Protein AF-W2TUB4-F1 (afdb_monomer_lite)

Structure (mmCIF, N/CA/C/O backbone):
data_AF-W2TUB4-F1
#
_entry.id   AF-W2TUB4-F1
#
loop_
_atom_site.group_PDB
_atom_site.id
_atom_site.type_symbol
_atom_site.label_atom_id
_atom_site.label_alt_id
_atom_site.label_comp_id
_atom_site.label_asym_id
_atom_site.label_entity_id
_atom_site.label_seq_id
_atom_site.pdbx_PDB_ins_code
_atom_site.Cartn_x
_atom_site.Cartn_y
_atom_site.Cartn_z
_atom_site.occupancy
_atom_site.B_iso_or_equiv
_atom_site.auth_seq_id
_atom_site.auth_comp_id
_atom_site.auth_asym_id
_atom_site.auth_atom_id
_atom_site.pdbx_PDB_model_num
ATOM 1 N N . ASP A 1 1 ? 16.311 -4.444 17.247 1.00 53.03 1 ASP A N 1
ATOM 2 C CA . ASP A 1 1 ? 15.772 -5.147 18.420 1.00 53.03 1 ASP A CA 1
ATOM 3 C C . ASP A 1 1 ? 14.443 -5.769 17.998 1.00 53.03 1 ASP A C 1
ATOM 5 O O . ASP A 1 1 ? 13.598 -5.021 17.517 1.00 53.03 1 ASP A O 1
ATOM 9 N N . PRO A 1 2 ? 14.286 -7.106 18.037 1.00 62.66 2 PRO A N 1
ATOM 10 C CA . PRO A 1 2 ? 13.064 -7.788 17.601 1.00 62.66 2 PRO A CA 1
ATOM 11 C C . PRO A 1 2 ? 11.805 -7.340 18.353 1.00 62.66 2 PRO A C 1
ATOM 13 O O . PRO A 1 2 ? 10.711 -7.487 17.828 1.00 62.66 2 PRO A O 1
ATOM 16 N N . SER A 1 3 ? 11.957 -6.763 19.551 1.00 73.00 3 SER A N 1
ATOM 17 C CA . SER A 1 3 ? 10.842 -6.248 20.357 1.00 73.00 3 SER A CA 1
ATOM 18 C C . SER A 1 3 ? 10.164 -4.998 19.778 1.00 73.00 3 SER A C 1
ATOM 20 O O . SER A 1 3 ? 9.088 -4.627 20.235 1.00 73.00 3 SER A O 1
ATOM 22 N N . LEU A 1 4 ? 10.762 -4.360 18.763 1.00 81.38 4 LEU A N 1
ATOM 23 C CA . LEU A 1 4 ? 10.234 -3.144 18.130 1.00 81.38 4 LEU A CA 1
ATOM 24 C C . LEU A 1 4 ? 9.218 -3.423 17.014 1.00 81.38 4 LEU A C 1
ATOM 26 O O . LEU A 1 4 ? 8.596 -2.491 16.513 1.00 81.38 4 LEU A O 1
ATOM 30 N N . ILE A 1 5 ? 9.077 -4.682 16.589 1.00 85.88 5 ILE A N 1
ATOM 31 C CA . ILE A 1 5 ? 8.186 -5.077 15.495 1.00 85.88 5 ILE A CA 1
ATOM 32 C C . ILE A 1 5 ? 7.121 -6.006 16.059 1.00 85.88 5 ILE A C 1
ATOM 34 O O . ILE 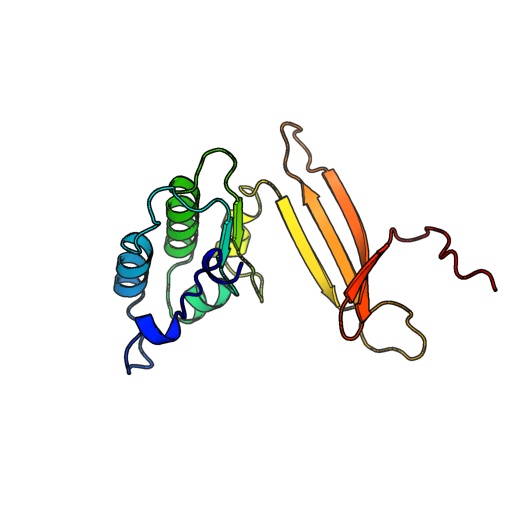A 1 5 ? 7.427 -7.059 16.611 1.00 85.88 5 ILE A O 1
ATOM 38 N N . THR A 1 6 ? 5.860 -5.629 15.873 1.00 86.75 6 THR A N 1
ATOM 39 C CA . THR A 1 6 ? 4.717 -6.501 16.150 1.00 86.75 6 THR A CA 1
ATOM 40 C C . THR A 1 6 ? 4.136 -6.966 14.824 1.00 86.75 6 THR A C 1
ATOM 42 O O . THR A 1 6 ? 3.822 -6.143 13.966 1.00 86.75 6 THR A O 1
ATOM 45 N N . VAL A 1 7 ? 4.001 -8.281 14.653 1.00 87.81 7 VAL A N 1
ATOM 46 C CA . VAL A 1 7 ? 3.370 -8.890 13.477 1.00 87.81 7 VAL A CA 1
ATOM 47 C C . VAL A 1 7 ? 2.000 -9.410 13.890 1.00 87.81 7 VAL A C 1
ATOM 49 O O . VAL A 1 7 ? 1.882 -10.126 14.883 1.00 87.81 7 VAL A O 1
ATOM 52 N N . LEU A 1 8 ? 0.970 -9.031 13.135 1.00 84.50 8 LEU A N 1
ATOM 53 C CA . LEU A 1 8 ? -0.403 -9.481 13.336 1.00 84.50 8 LEU A CA 1
ATOM 54 C C . LEU A 1 8 ? -0.836 -10.288 12.117 1.00 84.50 8 LEU A C 1
ATOM 56 O O . LEU A 1 8 ? -0.915 -9.760 11.010 1.00 84.50 8 LEU A O 1
ATOM 60 N N . GLU A 1 9 ? -1.121 -11.567 12.326 1.00 83.69 9 GLU A N 1
ATOM 61 C CA . GLU A 1 9 ? -1.605 -12.447 11.269 1.00 83.69 9 GLU A CA 1
ATOM 62 C C . GLU A 1 9 ? -3.122 -12.323 11.162 1.00 83.69 9 GLU A C 1
ATOM 64 O O . GLU A 1 9 ? -3.844 -12.670 12.097 1.00 83.69 9 GLU A O 1
ATOM 69 N N . LEU A 1 10 ? -3.622 -11.840 10.023 1.00 75.69 10 LEU A N 1
ATOM 70 C CA . LEU A 1 10 ? -5.064 -11.702 9.814 1.00 75.69 10 LEU A CA 1
ATOM 71 C C . LEU A 1 10 ? -5.787 -13.046 9.920 1.00 75.69 10 LEU A C 1
ATOM 73 O O . LEU A 1 10 ? -6.864 -13.085 10.499 1.00 75.69 10 LEU A O 1
ATOM 77 N N . ASP A 1 11 ? -5.180 -14.140 9.458 1.00 74.69 11 ASP A N 1
ATOM 78 C CA . ASP A 1 11 ? -5.757 -15.489 9.546 1.00 74.69 11 ASP A CA 1
ATOM 79 C C . ASP A 1 11 ? -6.107 -15.875 10.992 1.00 74.69 11 ASP A C 1
ATOM 81 O O . ASP A 1 11 ? -7.146 -16.485 11.239 1.00 74.69 11 ASP A O 1
ATOM 85 N N . SER A 1 12 ? -5.310 -15.424 11.968 1.00 71.81 12 SER A N 1
ATOM 86 C CA . SER A 1 12 ? -5.588 -15.642 13.394 1.00 71.81 12 SER A CA 1
ATOM 87 C C . SER A 1 12 ? -6.839 -14.902 13.897 1.00 71.81 12 SER A C 1
ATOM 89 O O . SER A 1 12 ? -7.444 -15.310 14.887 1.00 71.81 12 SER A O 1
ATOM 91 N N . LEU A 1 13 ? -7.256 -13.837 13.203 1.00 67.81 13 LEU A N 1
ATOM 92 C CA . LEU A 1 13 ? -8.423 -13.011 13.533 1.00 67.81 13 LEU A CA 1
ATOM 93 C C . LEU A 1 13 ? -9.711 -13.498 12.850 1.00 67.81 13 LEU A C 1
ATOM 95 O O . LEU A 1 13 ? -10.801 -13.068 13.227 1.00 67.81 13 LEU A O 1
ATOM 99 N N . LEU A 1 14 ? -9.597 -14.368 11.841 1.00 65.62 14 LEU A N 1
ATOM 100 C CA . LEU A 1 14 ? -10.715 -14.807 10.998 1.00 65.62 14 LEU A CA 1
ATOM 101 C C . LEU A 1 14 ? -11.463 -16.037 11.545 1.00 65.62 14 LEU A C 1
ATOM 103 O O . LEU A 1 14 ? -12.589 -16.299 11.121 1.00 65.62 14 LEU A O 1
ATOM 107 N N . GLY A 1 15 ? -10.896 -16.741 12.532 1.00 62.75 15 GLY A N 1
ATOM 108 C CA . GLY A 1 15 ? -11.456 -17.980 13.087 1.00 62.75 15 GLY A CA 1
ATOM 109 C C . GLY A 1 15 ? -11.442 -19.152 12.091 1.00 62.75 15 GLY A C 1
ATOM 110 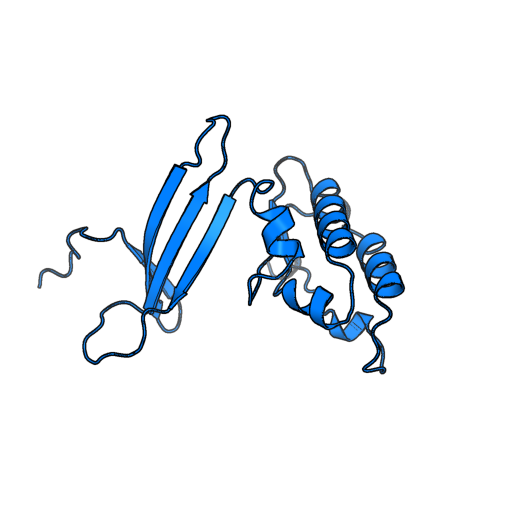O O . GLY A 1 15 ? -11.074 -18.996 10.932 1.00 62.75 15 GLY A O 1
ATOM 111 N N . ASP A 1 16 ? -11.885 -20.341 12.519 1.00 61.56 16 ASP A N 1
ATOM 112 C CA . ASP A 1 16 ? -11.861 -21.586 11.713 1.00 61.56 16 ASP A CA 1
ATOM 113 C C . ASP A 1 16 ? -12.808 -21.584 10.484 1.00 61.56 16 ASP A C 1
ATOM 115 O O . ASP A 1 16 ? -13.019 -22.608 9.828 1.00 61.56 16 ASP A O 1
ATOM 119 N N . GLY A 1 17 ? -13.434 -20.449 10.161 1.00 58.75 17 GLY A N 1
ATOM 120 C CA . GLY A 1 17 ? -14.391 -20.321 9.071 1.00 58.75 17 GLY A CA 1
ATOM 121 C C . GLY A 1 17 ? -13.801 -19.626 7.848 1.00 58.75 17 GLY A C 1
ATOM 122 O O . GLY A 1 17 ? -13.468 -18.451 7.898 1.00 58.75 17 GLY A O 1
ATOM 123 N N . PHE A 1 18 ? -13.847 -20.275 6.680 1.00 56.09 18 PHE A N 1
ATOM 124 C CA . PHE A 1 18 ? -13.596 -19.636 5.369 1.00 56.09 18 PHE A CA 1
ATOM 125 C C . PHE A 1 18 ? -14.605 -18.522 5.003 1.00 56.09 18 PHE A C 1
ATOM 127 O O . PHE A 1 18 ? -14.561 -17.965 3.905 1.00 56.09 18 PHE A O 1
ATOM 134 N N . ARG A 1 19 ? -15.560 -18.216 5.890 1.00 59.25 19 ARG A N 1
ATOM 135 C CA . ARG A 1 19 ? -16.513 -17.115 5.758 1.00 59.25 19 ARG A CA 1
ATOM 136 C C . ARG A 1 19 ? -16.118 -16.009 6.718 1.00 59.25 19 ARG A C 1
ATOM 138 O O . ARG A 1 19 ? -16.454 -16.052 7.896 1.00 59.25 19 ARG A O 1
ATOM 145 N N . VAL A 1 20 ? -15.439 -15.015 6.169 1.00 62.88 20 VAL A N 1
ATOM 146 C CA . VAL A 1 20 ? -15.076 -13.806 6.892 1.00 62.88 20 VAL A CA 1
ATOM 147 C C . VAL A 1 20 ? -16.291 -12.897 6.965 1.00 62.88 20 VAL A C 1
ATOM 149 O O . VAL A 1 20 ? -16.805 -12.444 5.944 1.00 62.88 20 VAL A O 1
ATOM 152 N N . ASP A 1 21 ? -16.755 -12.635 8.182 1.00 72.19 21 ASP A N 1
ATOM 153 C CA . ASP A 1 21 ? -17.653 -11.516 8.422 1.00 72.19 21 ASP A CA 1
ATOM 154 C C . ASP A 1 21 ? -16.834 -10.223 8.303 1.00 72.19 21 ASP A C 1
ATOM 156 O O . ASP A 1 21 ? -16.065 -9.856 9.194 1.00 72.19 21 ASP A O 1
ATOM 160 N N . ALA A 1 22 ? -16.980 -9.570 7.152 1.00 68.81 22 ALA A N 1
ATOM 161 C CA . ALA A 1 22 ? -16.353 -8.302 6.811 1.00 68.81 22 ALA A CA 1
ATOM 162 C C . ALA A 1 22 ? -16.545 -7.228 7.896 1.00 68.81 22 ALA A C 1
ATOM 164 O O . ALA A 1 22 ? -15.603 -6.497 8.206 1.00 68.81 22 ALA A O 1
ATOM 165 N N . ASP A 1 23 ? -17.737 -7.138 8.487 1.00 71.06 23 ASP A N 1
ATOM 166 C CA . ASP A 1 23 ? -18.049 -6.117 9.488 1.00 71.06 23 ASP A CA 1
ATOM 167 C C . ASP A 1 23 ? -17.386 -6.450 10.828 1.00 71.06 23 ASP A C 1
ATOM 169 O O . ASP A 1 23 ? -16.853 -5.562 11.502 1.00 71.06 23 ASP A O 1
ATOM 173 N N . ASN A 1 24 ? -17.335 -7.738 11.180 1.00 75.56 24 ASN A N 1
ATOM 174 C CA . ASN A 1 24 ? -16.603 -8.196 12.355 1.00 75.56 24 ASN A CA 1
ATOM 175 C C . ASN A 1 24 ? -15.090 -7.976 12.204 1.00 75.56 24 ASN A C 1
ATOM 177 O O . ASN A 1 24 ? -14.455 -7.470 13.126 1.00 75.56 24 ASN A O 1
ATOM 181 N N . LEU A 1 25 ? -14.512 -8.268 11.034 1.00 75.94 25 LEU A N 1
ATOM 182 C CA . LEU A 1 25 ? -13.092 -8.018 10.768 1.00 75.94 25 LEU A CA 1
ATOM 183 C C . LEU A 1 25 ? -12.758 -6.526 10.893 1.00 75.94 25 LEU A C 1
ATOM 185 O O . LEU A 1 25 ? -11.790 -6.161 11.553 1.00 75.94 25 LEU A O 1
ATOM 189 N N . VAL A 1 26 ? -13.585 -5.645 10.321 1.00 74.00 26 VAL A N 1
ATOM 190 C CA . VAL A 1 26 ? -13.422 -4.190 10.474 1.00 74.00 26 VAL A CA 1
ATOM 191 C C . VAL A 1 26 ? -13.481 -3.781 11.939 1.00 74.00 26 VAL A C 1
ATOM 193 O O . VAL A 1 26 ? -12.705 -2.925 12.364 1.00 74.00 26 VAL A O 1
ATOM 196 N N . LYS A 1 27 ? -14.396 -4.358 12.718 1.00 77.44 27 LYS A N 1
ATOM 197 C CA . LYS A 1 27 ? -14.506 -4.074 14.148 1.00 77.44 27 LYS A CA 1
ATOM 198 C C . LYS A 1 27 ? -13.240 -4.496 14.895 1.00 77.44 27 LYS A C 1
ATOM 200 O O . LYS A 1 27 ? -12.646 -3.653 15.559 1.00 77.44 27 LYS A O 1
ATOM 205 N N . VAL A 1 28 ? -12.783 -5.733 14.704 1.00 78.88 28 VAL A N 1
ATOM 206 C CA . VAL A 1 28 ? -11.555 -6.261 15.320 1.00 78.88 28 VAL A CA 1
ATOM 207 C C . VAL A 1 28 ? -10.350 -5.396 14.959 1.00 78.88 28 VAL A C 1
ATOM 209 O O . VAL A 1 28 ? -9.605 -4.979 15.840 1.00 78.88 28 VAL A O 1
ATOM 212 N N . LEU A 1 29 ? -10.188 -5.048 13.681 1.00 79.75 29 LEU A N 1
ATOM 213 C CA . LEU A 1 29 ? -9.077 -4.213 13.225 1.00 79.75 29 LEU A CA 1
ATOM 214 C C . LEU A 1 29 ? -9.142 -2.779 13.775 1.00 79.75 29 LEU A C 1
ATOM 216 O O . LEU A 1 29 ? -8.106 -2.177 14.050 1.00 79.75 29 LEU A O 1
ATOM 220 N N . ASN A 1 30 ? -10.341 -2.226 13.973 1.00 77.25 30 ASN A N 1
ATOM 221 C CA . ASN A 1 30 ? -10.503 -0.924 14.624 1.00 77.25 30 ASN A CA 1
ATOM 222 C C . ASN A 1 30 ? -10.216 -0.981 16.131 1.00 77.25 30 ASN A C 1
ATOM 224 O O . ASN A 1 30 ? -9.770 0.016 16.692 1.00 77.25 30 ASN A O 1
ATOM 228 N N . GLU A 1 31 ? -10.466 -2.119 16.773 1.00 81.25 31 GLU A N 1
ATOM 229 C CA . GLU A 1 31 ? -10.244 -2.339 18.205 1.00 81.25 31 GLU A CA 1
ATOM 230 C C . GLU A 1 31 ? -8.819 -2.810 18.526 1.00 81.25 31 GLU A C 1
ATOM 232 O O . GLU A 1 31 ? -8.444 -2.828 19.698 1.00 81.25 31 GLU A O 1
ATOM 237 N N . LEU A 1 32 ? -8.006 -3.139 17.509 1.00 79.81 32 LEU A N 1
ATOM 238 C CA . LEU A 1 32 ? -6.606 -3.521 17.693 1.00 79.81 32 LEU A CA 1
ATOM 239 C C . LEU A 1 32 ? -5.887 -2.470 18.540 1.00 79.81 32 LEU A C 1
ATOM 241 O O . LEU A 1 32 ? -5.828 -1.314 18.114 1.00 79.81 32 LEU A O 1
ATOM 245 N N . PRO A 1 33 ? -5.328 -2.825 19.707 1.00 74.19 33 PRO A N 1
ATOM 246 C CA . PRO A 1 33 ? -4.615 -1.873 20.534 1.00 74.19 33 PRO A CA 1
ATOM 247 C C . PRO A 1 33 ? -3.310 -1.501 19.836 1.00 74.19 33 PRO A C 1
ATOM 249 O O . PRO A 1 33 ? -2.411 -2.320 19.661 1.00 74.19 33 PRO A O 1
ATOM 252 N N . PHE A 1 34 ? -3.215 -0.240 19.432 1.00 77.62 34 PHE A N 1
ATOM 253 C CA . PHE A 1 34 ? -1.922 0.377 19.188 1.00 77.62 34 PHE A CA 1
ATOM 254 C C . PHE A 1 34 ? -1.386 0.720 20.572 1.00 77.62 34 PHE A C 1
ATOM 256 O O . PHE A 1 34 ? -2.134 1.269 21.382 1.00 77.62 34 PHE A O 1
ATOM 263 N N . GLY A 1 35 ? -0.171 0.267 20.881 1.00 74.31 35 GLY A N 1
ATOM 264 C CA . GLY A 1 35 ? 0.435 0.469 22.195 1.00 74.31 35 GLY A CA 1
ATOM 265 C C . GLY A 1 35 ? 0.530 1.949 22.581 1.00 74.31 35 GLY A C 1
ATOM 266 O O . GLY A 1 35 ? 0.171 2.836 21.808 1.00 74.31 35 GLY A O 1
ATOM 267 N N . ASP A 1 36 ? 1.026 2.207 23.788 1.00 79.50 36 ASP A N 1
ATOM 268 C CA . ASP A 1 36 ? 1.423 3.548 24.217 1.00 79.50 36 ASP A CA 1
ATOM 269 C C . ASP A 1 36 ? 2.957 3.565 24.369 1.00 79.50 36 ASP A C 1
ATOM 271 O O . ASP A 1 36 ? 3.477 2.862 25.245 1.00 79.50 36 ASP A O 1
ATOM 275 N N . PRO A 1 37 ? 3.706 4.268 23.497 1.00 84.56 37 PRO A N 1
ATOM 276 C CA . PRO A 1 37 ? 3.235 5.199 22.464 1.00 84.56 37 PRO A CA 1
ATOM 277 C C . PRO A 1 37 ? 2.651 4.509 21.212 1.00 84.56 37 PRO A C 1
ATOM 279 O O . PRO A 1 37 ? 2.981 3.348 20.939 1.00 84.56 37 PRO A O 1
ATOM 282 N N . PRO A 1 38 ? 1.816 5.221 20.422 1.00 89.44 38 PRO A N 1
ATOM 283 C CA . PRO A 1 38 ? 1.328 4.731 19.136 1.00 89.44 38 PRO A CA 1
ATOM 284 C C . PRO A 1 38 ? 2.466 4.376 18.167 1.00 89.44 38 PRO A C 1
ATOM 286 O O . PRO A 1 38 ? 3.557 4.936 18.266 1.00 89.44 38 PRO A O 1
ATOM 289 N N . PRO A 1 39 ? 2.236 3.471 17.200 1.00 90.81 39 PRO A N 1
ATOM 290 C CA . PRO A 1 39 ? 3.266 3.070 16.258 1.00 90.81 39 PRO A CA 1
ATOM 291 C C . PRO A 1 39 ? 3.616 4.194 15.276 1.00 90.81 39 PRO A C 1
ATOM 293 O O . PRO A 1 39 ? 2.742 4.898 14.766 1.00 90.81 39 PRO A O 1
ATOM 296 N N . SER A 1 40 ? 4.905 4.269 14.951 1.00 93.12 40 SER A N 1
ATOM 297 C CA . SER A 1 40 ? 5.481 5.116 13.898 1.00 93.12 40 SER A CA 1
ATOM 298 C C . SER A 1 40 ? 5.229 4.596 12.488 1.00 93.12 40 SER A C 1
ATOM 300 O O . SER A 1 40 ? 5.205 5.358 11.524 1.00 93.12 40 SER A O 1
ATOM 302 N N . LEU A 1 41 ? 5.034 3.284 12.355 1.00 93.06 41 LEU A N 1
ATOM 303 C CA . LEU A 1 41 ? 4.869 2.610 11.079 1.00 93.06 41 LEU A CA 1
ATOM 304 C C . LEU A 1 41 ? 3.856 1.476 11.207 1.00 93.06 41 LEU A C 1
ATOM 306 O O . LEU A 1 41 ? 4.016 0.576 12.030 1.00 93.06 41 LEU A O 1
ATOM 310 N N . VAL A 1 42 ? 2.853 1.488 10.336 1.00 93.69 42 VAL A N 1
ATOM 311 C CA . VAL A 1 42 ? 1.954 0.353 10.113 1.00 93.69 42 VAL A CA 1
ATOM 312 C C . VAL A 1 42 ? 2.109 -0.108 8.674 1.00 93.69 42 VAL A C 1
ATOM 314 O O . VAL A 1 42 ? 1.996 0.685 7.742 1.00 93.69 42 VAL A O 1
ATOM 317 N N . ILE A 1 43 ? 2.360 -1.403 8.495 1.00 94.31 43 ILE A N 1
ATOM 318 C CA . ILE A 1 43 ? 2.419 -2.042 7.182 1.00 94.31 43 ILE A CA 1
ATOM 319 C C . ILE A 1 43 ? 1.256 -3.018 7.089 1.00 94.31 43 ILE A C 1
ATOM 321 O O . ILE A 1 43 ? 1.154 -3.948 7.886 1.00 94.31 43 ILE A O 1
ATOM 325 N N . PHE A 1 44 ? 0.392 -2.799 6.107 1.00 93.06 44 PHE A N 1
ATOM 326 C CA . PHE A 1 44 ? -0.661 -3.724 5.735 1.00 93.06 44 PHE A CA 1
ATOM 327 C C . PHE A 1 44 ? -0.212 -4.481 4.488 1.00 93.06 44 PHE A C 1
ATOM 329 O O . PHE A 1 44 ? -0.140 -3.900 3.399 1.00 93.06 44 PHE A O 1
ATOM 336 N N . ASP A 1 45 ? 0.110 -5.762 4.666 1.00 92.19 45 ASP A N 1
ATOM 337 C CA . ASP A 1 45 ? 0.517 -6.622 3.562 1.00 92.19 45 ASP A CA 1
ATOM 338 C C . ASP A 1 45 ? -0.712 -7.179 2.829 1.00 92.19 45 ASP A C 1
ATOM 340 O O . ASP A 1 45 ? -1.534 -7.898 3.389 1.00 92.19 45 ASP A O 1
ATOM 344 N N . ASP A 1 46 ? -0.848 -6.762 1.578 1.00 92.75 46 ASP A N 1
ATOM 345 C CA . ASP A 1 46 ? -1.912 -7.033 0.619 1.00 92.75 46 ASP A CA 1
ATOM 346 C C . ASP A 1 46 ? -3.349 -6.746 1.089 1.00 92.75 46 ASP A C 1
ATOM 348 O O . ASP A 1 46 ? -4.178 -7.629 1.319 1.00 92.75 46 ASP A O 1
ATOM 352 N N . VAL A 1 47 ? -3.710 -5.465 1.078 1.00 93.44 47 VAL A N 1
ATOM 353 C CA . VAL A 1 47 ? -5.072 -4.984 1.356 1.00 93.44 47 VAL A CA 1
ATOM 354 C C . VAL A 1 47 ? -6.100 -5.498 0.340 1.00 93.44 47 VAL A C 1
ATOM 356 O O . VAL A 1 47 ? -7.295 -5.563 0.644 1.00 93.44 47 VAL A O 1
ATOM 359 N N . SER A 1 48 ? -5.678 -5.909 -0.862 1.00 93.06 48 SER A N 1
ATOM 360 C CA . SER A 1 48 ? -6.609 -6.387 -1.894 1.00 93.06 48 SER A CA 1
ATOM 361 C C . SER A 1 48 ? -7.392 -7.636 -1.464 1.00 93.06 48 SER A C 1
ATOM 363 O O . SER A 1 48 ? -8.501 -7.878 -1.952 1.00 93.06 48 SER A O 1
ATOM 365 N N . VAL A 1 49 ? -6.852 -8.399 -0.506 1.00 89.69 49 VAL A N 1
ATOM 366 C CA . VAL A 1 49 ? -7.504 -9.567 0.094 1.00 89.69 49 VAL A CA 1
ATOM 367 C C . VAL A 1 49 ? -8.814 -9.184 0.784 1.00 89.69 49 VAL A C 1
ATOM 369 O O . VAL A 1 49 ? -9.784 -9.929 0.690 1.00 89.69 49 VAL A O 1
ATOM 372 N N . LEU A 1 50 ? -8.909 -8.000 1.391 1.00 88.94 50 LEU A N 1
ATOM 373 C CA . LEU A 1 50 ? -10.107 -7.573 2.119 1.00 88.94 50 LEU A CA 1
ATOM 374 C C . LEU A 1 50 ? -11.346 -7.479 1.213 1.00 88.94 50 LEU A C 1
ATOM 376 O O . LEU A 1 50 ? -12.415 -7.980 1.561 1.00 88.94 50 LEU A O 1
ATOM 380 N N . GLU A 1 51 ? -11.209 -6.906 0.012 1.00 90.00 51 GLU A N 1
ATOM 381 C CA . GLU A 1 51 ? -12.309 -6.866 -0.967 1.00 90.00 51 GLU A CA 1
ATOM 382 C C . GLU A 1 51 ? -12.668 -8.268 -1.481 1.00 90.00 51 GLU A C 1
ATOM 384 O O . GLU A 1 51 ? -13.838 -8.557 -1.734 1.00 90.00 51 GLU A O 1
ATOM 389 N N . ARG A 1 52 ? -11.684 -9.171 -1.595 1.00 87.25 52 ARG A N 1
ATOM 390 C CA . ARG A 1 52 ? -11.914 -10.574 -1.984 1.00 87.25 52 ARG A CA 1
ATOM 391 C C . ARG A 1 52 ? -12.650 -11.371 -0.912 1.00 87.25 52 ARG A C 1
ATOM 393 O O . ARG A 1 52 ? -13.412 -12.270 -1.252 1.00 87.25 52 ARG A O 1
ATOM 400 N N . LEU A 1 53 ? -12.462 -11.010 0.354 1.00 83.75 53 LEU A N 1
ATOM 401 C CA . LEU A 1 53 ? -13.206 -11.541 1.496 1.00 83.75 53 LEU A CA 1
ATOM 402 C C . LEU A 1 53 ? -14.615 -10.931 1.627 1.00 83.75 53 LEU A C 1
ATOM 404 O O . LEU A 1 53 ? -15.343 -11.259 2.557 1.00 83.75 53 LEU A O 1
ATOM 408 N N . GLY A 1 54 ? -15.028 -10.077 0.684 1.00 84.81 54 GLY A N 1
ATOM 409 C CA . GLY A 1 54 ? -16.379 -9.521 0.612 1.00 84.81 54 GLY A CA 1
ATOM 410 C C . GLY A 1 54 ? -16.542 -8.153 1.271 1.00 84.81 54 GLY A C 1
ATOM 411 O O . GLY A 1 54 ? -17.660 -7.635 1.312 1.00 84.81 54 GLY A O 1
ATOM 412 N N . MET A 1 55 ? -15.459 -7.531 1.753 1.00 87.69 55 MET A N 1
ATOM 413 C CA . MET A 1 55 ? -15.532 -6.168 2.273 1.00 87.69 55 MET A CA 1
ATOM 414 C C . MET A 1 55 ? -15.871 -5.178 1.161 1.00 87.69 55 MET A C 1
ATOM 416 O O . MET A 1 55 ? -15.328 -5.226 0.057 1.00 87.69 55 MET A O 1
ATOM 420 N N . GLN A 1 56 ? -16.752 -4.227 1.470 1.00 91.25 56 GLN A N 1
ATOM 421 C CA . GLN A 1 56 ? -17.060 -3.155 0.533 1.00 91.25 56 GLN A CA 1
ATOM 422 C C . GLN A 1 56 ? -15.854 -2.213 0.369 1.00 91.25 56 GLN A C 1
ATOM 424 O O . GLN A 1 56 ? -15.186 -1.903 1.360 1.00 91.25 56 GLN A O 1
ATOM 429 N N . PRO A 1 57 ? -15.605 -1.675 -0.841 1.00 93.69 57 PRO A N 1
ATOM 430 C CA . PRO A 1 57 ? -14.447 -0.817 -1.097 1.00 93.69 57 PRO A CA 1
ATOM 431 C C . PRO A 1 57 ? -14.355 0.388 -0.156 1.00 93.69 57 PRO A C 1
ATOM 433 O O . PRO A 1 57 ? -13.288 0.687 0.369 1.00 93.69 57 PRO A O 1
ATOM 436 N N . TYR A 1 58 ? -15.479 1.057 0.124 1.00 92.19 58 TYR A N 1
ATOM 437 C CA . TYR A 1 58 ? -15.497 2.207 1.032 1.00 92.19 58 TYR A CA 1
ATOM 438 C C . TYR A 1 58 ? -15.130 1.818 2.473 1.00 92.19 58 TYR A C 1
ATOM 440 O O . TYR A 1 58 ? -14.471 2.599 3.155 1.00 92.19 58 TYR A O 1
ATOM 448 N N . SER A 1 59 ? -15.502 0.615 2.928 1.00 90.44 59 SER A N 1
ATOM 449 C CA . SER A 1 59 ? -15.158 0.118 4.265 1.00 90.44 59 SER A CA 1
ATOM 450 C C . SER A 1 59 ? -13.652 -0.076 4.403 1.00 90.44 59 SER A C 1
ATOM 452 O O . SER A 1 59 ? -13.089 0.301 5.426 1.00 90.44 59 SER A O 1
ATOM 454 N N . VAL A 1 60 ? -12.989 -0.585 3.358 1.00 92.31 60 VAL A N 1
ATOM 455 C CA . VAL A 1 60 ? -11.523 -0.713 3.301 1.00 92.31 60 VAL A CA 1
ATOM 456 C C . VAL A 1 60 ? -10.853 0.662 3.375 1.00 92.31 60 VAL A C 1
ATOM 458 O O . VAL A 1 60 ? -9.952 0.869 4.183 1.00 92.31 60 VAL A O 1
ATOM 461 N N . VAL A 1 61 ? -11.328 1.634 2.590 1.00 93.56 61 VAL A N 1
ATOM 462 C CA . VAL A 1 61 ? -10.799 3.010 2.612 1.00 93.56 61 VAL A CA 1
ATOM 463 C C . VAL A 1 61 ? -10.956 3.645 3.996 1.00 93.56 61 VAL A C 1
ATOM 465 O O . VAL A 1 61 ? -10.007 4.220 4.528 1.00 93.56 61 VAL A O 1
ATOM 468 N N . CYS A 1 62 ? -12.142 3.533 4.600 1.00 91.69 62 CYS A N 1
ATOM 469 C CA . CYS A 1 62 ? -12.405 4.058 5.937 1.00 91.69 62 CYS A CA 1
ATOM 470 C C . CYS A 1 62 ? -11.549 3.374 7.007 1.00 91.69 62 CYS A C 1
ATOM 472 O O . CYS A 1 62 ? -11.094 4.047 7.928 1.00 91.69 62 CYS A O 1
ATOM 474 N N . LEU A 1 63 ? -11.324 2.065 6.889 1.00 91.31 63 LEU A N 1
ATOM 475 C CA . LEU A 1 63 ? -10.462 1.311 7.790 1.00 91.31 63 LEU A CA 1
ATOM 476 C C . LEU A 1 63 ? -9.021 1.834 7.743 1.00 91.31 63 LEU A C 1
ATOM 478 O O . LEU A 1 63 ? -8.475 2.182 8.786 1.00 91.31 63 LEU A O 1
ATOM 482 N N . LEU A 1 64 ? -8.432 1.954 6.549 1.00 93.94 64 LEU A N 1
ATOM 483 C CA . LEU A 1 64 ? -7.067 2.466 6.392 1.00 93.94 64 LEU A CA 1
ATOM 484 C C . LEU A 1 64 ? -6.927 3.895 6.928 1.00 93.94 64 LEU A C 1
ATOM 486 O O . LEU A 1 64 ? -5.977 4.191 7.646 1.00 93.94 64 LEU A O 1
ATOM 490 N N . PHE A 1 65 ? -7.904 4.764 6.650 1.00 92.38 65 PHE A N 1
ATOM 491 C CA . PHE A 1 65 ? -7.910 6.130 7.177 1.00 92.38 65 PHE A CA 1
ATOM 492 C C . PHE A 1 65 ? -7.976 6.165 8.711 1.00 92.38 65 PHE A C 1
ATOM 494 O O . PHE A 1 65 ? -7.253 6.930 9.346 1.00 92.38 65 PHE A O 1
ATOM 501 N N . ARG A 1 66 ? -8.810 5.314 9.324 1.00 90.62 66 ARG A N 1
ATOM 502 C CA . ARG A 1 66 ? -8.890 5.196 10.788 1.00 90.62 66 ARG A CA 1
ATOM 503 C C . ARG A 1 66 ? -7.579 4.701 11.385 1.00 90.62 66 ARG A C 1
ATOM 505 O O . ARG A 1 66 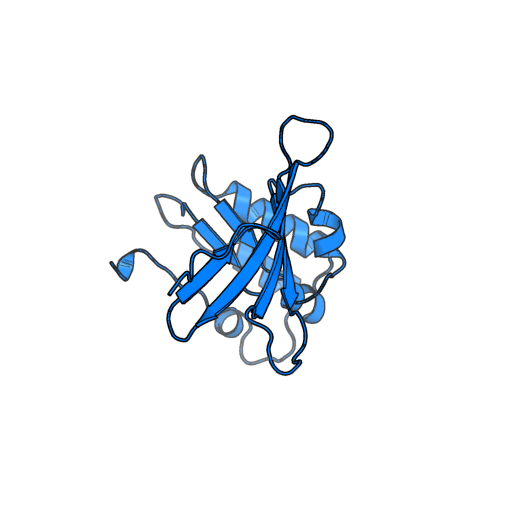? -7.144 5.263 12.383 1.00 90.62 66 ARG A O 1
ATOM 512 N N . MET A 1 67 ? -6.938 3.697 10.787 1.00 90.81 67 MET A N 1
ATOM 513 C CA . MET A 1 67 ? -5.631 3.227 11.257 1.00 90.81 67 MET A CA 1
ATOM 514 C C . MET A 1 67 ? -4.573 4.324 11.162 1.00 90.81 67 MET A C 1
ATOM 516 O O . MET A 1 67 ? -3.879 4.577 12.140 1.00 90.81 67 MET A O 1
ATOM 520 N N . TYR A 1 68 ? -4.506 5.019 10.025 1.00 92.25 68 TYR A N 1
ATOM 521 C CA . TYR A 1 68 ? -3.594 6.142 9.825 1.00 92.25 68 TYR A CA 1
ATOM 522 C C . TYR A 1 68 ? -3.798 7.245 10.876 1.00 92.25 68 TYR A C 1
ATOM 524 O O . TYR A 1 68 ? -2.838 7.713 11.474 1.00 92.25 68 TYR A O 1
ATOM 532 N N . SER A 1 69 ? -5.051 7.593 11.193 1.00 91.50 69 SER A N 1
ATOM 533 C CA . SER A 1 69 ? -5.372 8.623 12.198 1.00 91.50 69 SER A CA 1
ATOM 534 C C . SER A 1 69 ? -4.949 8.289 13.636 1.00 91.50 69 SER A C 1
ATOM 536 O O . SER A 1 69 ? -5.036 9.145 14.513 1.00 91.50 69 SER A O 1
ATOM 538 N N . ARG A 1 70 ? -4.537 7.042 13.890 1.00 91.38 70 ARG A N 1
ATOM 539 C CA . ARG A 1 70 ? -4.119 6.541 15.204 1.00 91.38 70 ARG A CA 1
ATOM 540 C C . ARG A 1 70 ? -2.602 6.397 15.334 1.00 91.38 70 ARG A C 1
ATOM 542 O O . ARG A 1 70 ? -2.154 5.941 16.381 1.00 91.38 70 ARG A O 1
ATOM 549 N N . LEU A 1 71 ? -1.838 6.705 14.287 1.00 92.31 71 LEU A N 1
ATOM 550 C CA . LEU A 1 71 ? -0.377 6.709 14.337 1.00 92.31 71 LEU A CA 1
ATOM 551 C C . LEU A 1 71 ? 0.132 7.912 15.140 1.00 92.31 71 LEU A C 1
ATOM 553 O O . LEU A 1 71 ? -0.617 8.849 15.425 1.00 92.31 71 LEU A O 1
ATOM 557 N N . GLU A 1 72 ? 1.409 7.884 15.510 1.00 92.31 72 GLU A N 1
ATOM 558 C CA . GLU A 1 72 ? 2.071 9.071 16.056 1.00 92.31 72 GLU A CA 1
ATOM 559 C C . GLU A 1 72 ? 2.135 10.219 15.030 1.00 92.31 72 GLU A C 1
ATOM 561 O O . GLU A 1 72 ? 1.885 10.038 13.835 1.00 92.31 72 GLU A O 1
ATOM 566 N N . ASN A 1 73 ? 2.490 11.419 15.499 1.00 87.69 73 ASN A N 1
ATOM 567 C CA . ASN A 1 73 ? 2.783 12.534 14.600 1.00 87.69 73 ASN A CA 1
ATOM 568 C C . ASN A 1 73 ? 3.940 12.140 13.669 1.00 87.69 73 ASN A C 1
ATOM 570 O O . ASN A 1 73 ? 4.937 11.604 14.139 1.00 87.69 73 ASN A O 1
ATOM 574 N N . ASP A 1 74 ? 3.792 12.408 12.371 1.00 89.62 74 ASP A N 1
ATOM 575 C CA . ASP A 1 74 ? 4.703 11.963 11.302 1.00 89.62 74 ASP A CA 1
ATOM 576 C C . ASP A 1 74 ? 4.740 10.437 11.066 1.00 89.62 74 ASP A C 1
ATOM 578 O O . ASP A 1 74 ? 5.594 9.934 10.332 1.00 89.62 74 ASP A O 1
ATOM 582 N N . GLY A 1 75 ? 3.783 9.697 11.634 1.00 92.81 75 GLY A N 1
ATOM 583 C CA . GLY A 1 75 ? 3.630 8.266 11.408 1.00 92.81 75 GLY A CA 1
ATOM 584 C C . GLY A 1 75 ? 3.256 7.918 9.963 1.00 92.81 75 GLY A C 1
ATOM 585 O O . GLY A 1 75 ? 2.581 8.672 9.257 1.00 92.81 75 GLY A O 1
ATOM 586 N N . LEU A 1 76 ? 3.674 6.730 9.524 1.00 95.06 76 LEU A N 1
ATOM 587 C CA . LEU A 1 76 ? 3.491 6.244 8.158 1.00 95.06 76 LEU A CA 1
ATOM 588 C C . LEU A 1 76 ? 2.608 4.991 8.113 1.00 95.06 76 LEU A C 1
ATOM 590 O O . LEU A 1 76 ? 2.840 4.019 8.832 1.00 95.06 76 LEU A O 1
ATOM 594 N N . LEU A 1 77 ? 1.630 4.977 7.203 1.00 95.75 77 LEU A N 1
ATOM 595 C CA . LEU A 1 77 ? 0.879 3.772 6.852 1.00 95.75 77 LEU A CA 1
ATOM 596 C C . LEU A 1 77 ? 1.242 3.334 5.433 1.00 95.75 77 LEU A C 1
ATOM 598 O O . LEU A 1 77 ? 0.987 4.053 4.469 1.00 95.75 77 LEU A O 1
ATOM 602 N N . LEU A 1 78 ? 1.791 2.128 5.299 1.00 96.62 78 LEU A N 1
ATOM 603 C CA . LEU A 1 78 ? 2.034 1.479 4.014 1.00 96.62 78 LEU A CA 1
ATOM 604 C C . LEU A 1 78 ? 0.959 0.422 3.771 1.00 96.62 78 LEU A C 1
ATOM 606 O O . LEU A 1 78 ? 0.839 -0.530 4.534 1.00 96.62 78 LEU A O 1
ATOM 610 N N . ALA A 1 79 ? 0.191 0.578 2.697 1.00 96.06 79 ALA A N 1
ATOM 611 C CA . ALA A 1 79 ? -0.833 -0.374 2.278 1.00 96.06 79 ALA A CA 1
ATOM 612 C C . ALA A 1 79 ? -0.462 -0.944 0.908 1.00 96.06 79 ALA A C 1
ATOM 614 O O . ALA A 1 79 ? -0.553 -0.239 -0.100 1.00 96.06 79 ALA A O 1
ATOM 615 N N . THR A 1 80 ? -0.033 -2.206 0.857 1.00 95.94 80 THR A N 1
ATOM 616 C CA . THR A 1 80 ? 0.284 -2.857 -0.419 1.00 95.94 80 THR A CA 1
ATOM 617 C C . THR A 1 80 ? -0.985 -3.428 -1.051 1.00 95.94 80 THR A C 1
ATOM 619 O O . THR A 1 80 ? -1.929 -3.822 -0.368 1.00 95.94 80 THR A O 1
ATOM 622 N N . PHE A 1 81 ? -1.033 -3.440 -2.381 1.00 95.69 81 PHE A N 1
ATOM 623 C CA . PHE A 1 81 ? -2.131 -4.014 -3.155 1.00 95.69 81 PHE A CA 1
ATOM 624 C C . PHE A 1 81 ? -1.538 -4.913 -4.235 1.00 95.69 81 PHE A C 1
ATOM 626 O O . PHE A 1 81 ? -0.862 -4.422 -5.139 1.00 95.69 81 PHE A O 1
ATOM 633 N N . SER A 1 82 ? -1.812 -6.219 -4.185 1.00 93.56 82 SER A N 1
ATOM 634 C CA . SER A 1 82 ? -1.363 -7.147 -5.236 1.00 93.56 82 SER A CA 1
ATOM 635 C C . SER A 1 82 ? -2.126 -6.970 -6.558 1.00 93.56 82 SER A C 1
ATOM 637 O O . SER A 1 82 ? -1.663 -7.396 -7.617 1.00 93.56 82 SER A O 1
ATOM 639 N N . MET A 1 83 ? -3.280 -6.293 -6.527 1.00 92.19 83 MET A N 1
ATOM 640 C CA . MET A 1 83 ? -4.007 -5.817 -7.707 1.00 92.19 83 MET A CA 1
ATOM 641 C C . MET A 1 83 ? -4.723 -4.499 -7.453 1.00 92.19 83 MET A C 1
ATOM 643 O O . MET A 1 83 ? -5.100 -4.174 -6.329 1.00 92.19 83 MET A O 1
ATOM 647 N N . LYS A 1 84 ? -4.999 -3.778 -8.540 1.00 93.44 84 LYS A N 1
ATOM 648 C CA . LYS A 1 84 ? -5.776 -2.537 -8.519 1.00 93.44 84 LYS A CA 1
ATOM 649 C C . LYS A 1 84 ? -7.255 -2.852 -8.277 1.00 93.44 84 LYS A C 1
ATOM 651 O O . LYS A 1 84 ? -7.988 -3.175 -9.209 1.00 93.44 84 LYS A O 1
ATOM 656 N N . THR A 1 85 ? -7.673 -2.797 -7.018 1.00 95.94 85 THR A N 1
ATOM 657 C CA . THR A 1 85 ? -9.068 -2.976 -6.595 1.00 95.94 85 THR A CA 1
ATOM 658 C C . THR A 1 85 ? -9.857 -1.661 -6.629 1.00 95.94 85 THR A C 1
ATOM 660 O O . THR A 1 85 ? -9.316 -0.601 -6.959 1.00 95.94 85 THR A O 1
ATOM 663 N N . LYS A 1 86 ? -11.149 -1.690 -6.267 1.00 96.56 86 LYS A N 1
ATOM 664 C CA . LYS A 1 86 ? -11.951 -0.459 -6.199 1.00 96.56 86 LYS A CA 1
ATOM 665 C C . LYS A 1 86 ? -11.480 0.450 -5.062 1.00 96.56 86 LYS A C 1
ATOM 667 O O . LYS A 1 86 ? -11.461 1.665 -5.253 1.00 96.56 86 LYS A O 1
ATOM 672 N N . ALA A 1 87 ? -11.068 -0.102 -3.916 1.00 95.62 87 ALA A N 1
ATOM 673 C CA . ALA A 1 87 ? -10.505 0.694 -2.827 1.00 95.62 87 ALA A CA 1
ATOM 674 C C . ALA A 1 87 ? -9.181 1.344 -3.242 1.00 95.62 87 ALA A C 1
ATOM 676 O O . ALA A 1 87 ? -8.994 2.530 -2.978 1.00 95.62 87 ALA A O 1
ATOM 677 N N . TYR A 1 88 ? -8.313 0.624 -3.969 1.00 95.94 88 TYR A N 1
ATOM 678 C CA . TYR A 1 88 ? -7.092 1.205 -4.541 1.00 95.94 88 TYR A CA 1
ATOM 679 C C . TYR A 1 88 ? -7.415 2.440 -5.396 1.00 95.94 88 TYR A C 1
ATOM 681 O O . TYR A 1 88 ? -6.865 3.516 -5.165 1.00 95.94 88 TYR A O 1
ATOM 689 N N . SER A 1 89 ? -8.369 2.331 -6.328 1.00 95.44 89 SER A N 1
ATOM 690 C CA . SER A 1 89 ? -8.776 3.466 -7.170 1.00 95.44 89 SER A CA 1
ATOM 691 C C . SER A 1 89 ? -9.346 4.646 -6.376 1.00 95.44 89 SER A C 1
ATOM 693 O O . SER A 1 89 ? -9.210 5.786 -6.808 1.00 95.44 89 SER A O 1
ATOM 695 N N . MET A 1 90 ? -9.973 4.400 -5.223 1.00 94.75 90 MET A N 1
ATOM 696 C CA . MET A 1 90 ? -10.484 5.454 -4.337 1.00 94.75 90 MET A CA 1
ATOM 697 C C . MET A 1 90 ? -9.393 6.129 -3.489 1.00 94.75 90 MET A C 1
ATOM 699 O O . MET A 1 90 ? -9.584 7.268 -3.054 1.00 94.75 90 MET A O 1
ATOM 703 N N . LEU A 1 91 ? -8.291 5.427 -3.216 1.00 93.12 91 LEU A N 1
ATOM 704 C CA . LEU A 1 91 ? -7.184 5.894 -2.374 1.00 93.12 91 LEU A CA 1
ATOM 705 C C . LEU A 1 91 ? -6.101 6.610 -3.163 1.00 93.12 91 LEU A C 1
ATOM 707 O O . LEU A 1 91 ? -5.479 7.518 -2.628 1.00 93.12 91 LEU A O 1
ATOM 711 N N . ILE A 1 92 ? -5.882 6.224 -4.418 1.00 91.19 92 ILE A N 1
ATOM 712 C CA . ILE A 1 92 ? -4.715 6.642 -5.201 1.00 91.19 92 ILE A CA 1
ATOM 713 C C . ILE A 1 92 ? -4.516 8.163 -5.279 1.00 91.19 92 ILE A C 1
ATOM 715 O O . ILE A 1 92 ? -3.388 8.634 -5.328 1.00 91.19 92 ILE A O 1
ATOM 719 N N . THR A 1 93 ? -5.604 8.936 -5.248 1.00 86.62 93 THR A N 1
ATOM 720 C CA . THR A 1 93 ? -5.578 10.406 -5.302 1.00 86.62 93 THR A CA 1
ATOM 721 C C . THR A 1 93 ? -5.555 11.073 -3.923 1.00 86.62 93 THR A C 1
ATOM 723 O O . THR A 1 93 ? -5.665 12.292 -3.837 1.00 86.62 93 THR A O 1
ATOM 726 N N . LYS A 1 94 ? -5.535 10.289 -2.842 1.00 89.69 94 LYS A N 1
ATOM 727 C CA . LYS A 1 94 ? -5.609 10.740 -1.442 1.00 89.69 94 LYS A CA 1
ATOM 728 C C . LYS A 1 94 ? -4.368 10.373 -0.628 1.00 89.69 94 LYS A C 1
ATOM 730 O O . LYS A 1 94 ? -4.287 10.763 0.529 1.00 89.69 94 LYS A O 1
ATOM 735 N N . VAL A 1 95 ? -3.463 9.583 -1.199 1.00 92.25 95 VAL A N 1
ATOM 736 C CA . VAL A 1 95 ? -2.217 9.158 -0.554 1.00 92.25 95 VAL A CA 1
ATOM 737 C C . VAL A 1 95 ? -1.112 10.175 -0.799 1.00 92.25 95 VAL A C 1
ATOM 739 O O . VAL A 1 95 ? -1.039 10.758 -1.880 1.00 92.25 95 VAL A O 1
ATOM 742 N N . ASP A 1 96 ? -0.204 10.318 0.164 1.00 93.00 96 ASP A N 1
ATOM 743 C CA . ASP A 1 96 ? 0.971 11.188 0.030 1.00 93.00 96 ASP A CA 1
ATOM 744 C C . ASP A 1 96 ? 1.907 10.707 -1.085 1.00 93.00 96 ASP A C 1
ATOM 746 O O . ASP A 1 96 ? 2.541 11.496 -1.782 1.00 93.00 96 ASP A O 1
ATOM 750 N N . PHE A 1 97 ? 1.972 9.395 -1.312 1.00 93.94 97 PHE A N 1
ATOM 751 C CA . PHE A 1 97 ? 2.694 8.822 -2.438 1.00 93.94 97 PHE A CA 1
ATOM 752 C C . PHE A 1 97 ? 2.118 7.472 -2.869 1.00 93.94 97 PHE A C 1
ATOM 754 O O . PHE A 1 97 ? 1.483 6.758 -2.098 1.00 93.94 97 PHE A O 1
ATOM 761 N N . ASN A 1 98 ? 2.371 7.116 -4.124 1.00 94.94 98 ASN A N 1
ATOM 762 C CA . ASN A 1 98 ? 2.062 5.819 -4.709 1.00 94.94 98 ASN A CA 1
ATOM 763 C C . ASN A 1 98 ? 3.299 5.258 -5.405 1.00 94.94 98 ASN A C 1
ATOM 765 O O . ASN A 1 98 ? 3.937 5.958 -6.190 1.00 94.94 98 ASN A O 1
ATOM 769 N N . ILE A 1 99 ? 3.596 3.987 -5.153 1.00 95.06 99 ILE A N 1
ATOM 770 C CA . ILE A 1 99 ? 4.701 3.268 -5.781 1.00 95.06 99 ILE A CA 1
ATOM 771 C C . ILE A 1 99 ? 4.111 2.104 -6.571 1.00 95.06 99 ILE A C 1
ATOM 773 O O . ILE A 1 99 ? 3.672 1.111 -5.994 1.00 95.06 99 ILE A O 1
ATOM 777 N N . ASP A 1 100 ? 4.115 2.217 -7.896 1.00 94.69 100 ASP A N 1
ATOM 778 C CA . ASP A 1 100 ? 3.691 1.147 -8.795 1.00 94.69 100 ASP A CA 1
ATOM 779 C C . ASP A 1 100 ? 4.914 0.322 -9.221 1.00 94.69 100 ASP A C 1
ATOM 781 O O . ASP A 1 100 ? 5.825 0.816 -9.888 1.00 94.69 100 ASP A O 1
ATOM 785 N N . ILE A 1 101 ? 4.930 -0.961 -8.862 1.00 92.69 101 ILE A N 1
ATOM 786 C CA . ILE A 1 101 ? 5.983 -1.903 -9.254 1.00 92.69 101 ILE A CA 1
ATOM 787 C C . ILE A 1 101 ? 5.478 -2.732 -10.433 1.00 92.69 101 ILE A C 1
ATOM 789 O O . ILE A 1 101 ? 4.465 -3.418 -10.336 1.00 92.69 101 ILE A O 1
ATOM 793 N N . THR A 1 102 ? 6.193 -2.691 -11.558 1.00 91.31 102 THR A N 1
ATOM 794 C CA . THR A 1 102 ? 5.891 -3.529 -12.726 1.00 91.31 102 THR A CA 1
ATOM 795 C C . THR A 1 102 ? 7.073 -4.453 -13.016 1.00 91.31 102 THR A C 1
ATOM 797 O O . THR A 1 102 ? 8.160 -3.959 -13.339 1.00 91.31 102 THR A O 1
ATOM 800 N N . PRO A 1 103 ? 6.897 -5.785 -12.950 1.00 88.50 103 PRO A N 1
ATOM 801 C CA . PRO A 1 103 ? 7.943 -6.711 -13.356 1.00 88.50 103 PRO A CA 1
ATOM 802 C C . PRO A 1 103 ? 8.207 -6.558 -14.856 1.00 88.50 103 PRO A C 1
ATOM 804 O O . PRO A 1 103 ? 7.282 -6.501 -15.669 1.00 88.50 103 PRO A O 1
ATOM 807 N N . ILE A 1 104 ? 9.479 -6.497 -15.241 1.00 85.62 104 ILE A N 1
ATOM 808 C CA . ILE A 1 104 ? 9.868 -6.495 -16.650 1.00 85.62 104 ILE A CA 1
ATOM 809 C C . ILE A 1 104 ? 10.138 -7.957 -17.013 1.00 85.62 104 ILE A C 1
ATOM 811 O O . ILE A 1 104 ? 11.082 -8.555 -16.515 1.00 85.62 104 ILE A O 1
ATOM 815 N N . GLY A 1 105 ? 9.275 -8.542 -17.851 1.00 67.81 105 GLY A N 1
ATOM 816 C CA . GLY A 1 105 ? 9.255 -9.986 -18.120 1.00 67.81 105 GLY A CA 1
ATOM 817 C C . GLY A 1 105 ? 10.594 -10.602 -18.556 1.00 67.81 105 GLY A C 1
ATOM 818 O O . GLY A 1 105 ? 11.459 -9.919 -19.115 1.00 67.81 105 GLY A O 1
ATOM 819 N N . LEU A 1 106 ? 10.710 -11.916 -18.334 1.00 54.81 106 LEU A N 1
ATOM 820 C CA . LEU A 1 106 ? 11.872 -12.769 -18.598 1.00 54.81 106 LEU A CA 1
ATOM 821 C C . LEU A 1 106 ? 12.233 -12.790 -20.093 1.00 54.81 106 LEU A C 1
ATOM 823 O O . LEU A 1 106 ? 11.578 -13.442 -20.900 1.00 54.81 106 LEU A O 1
ATOM 827 N N . GLY A 1 107 ? 13.289 -12.073 -20.460 1.00 54.66 107 GLY A N 1
ATOM 828 C CA . GLY A 1 107 ? 14.022 -12.274 -21.708 1.00 54.66 107 GLY A CA 1
ATOM 829 C C . GLY A 1 107 ? 15.490 -12.493 -21.358 1.00 54.66 107 GLY A C 1
ATOM 830 O O . GLY A 1 107 ? 15.978 -11.876 -20.410 1.00 54.66 107 GLY A O 1
ATOM 831 N N . TYR A 1 108 ? 16.178 -13.383 -22.076 1.00 43.09 108 TYR A N 1
ATOM 832 C CA . TYR A 1 108 ? 17.617 -13.599 -21.896 1.00 43.09 108 TYR A CA 1
ATOM 833 C C . TYR A 1 108 ? 18.370 -12.259 -21.988 1.00 43.09 108 TYR A C 1
ATOM 835 O O . TYR A 1 108 ? 18.175 -11.513 -22.946 1.00 43.09 108 TYR A O 1
ATOM 843 N N . GLY A 1 109 ? 19.216 -11.966 -20.994 1.00 56.00 109 GLY A N 1
ATOM 844 C CA . GLY A 1 109 ? 20.093 -10.788 -20.990 1.00 56.00 109 GLY A CA 1
ATOM 845 C C . GLY A 1 109 ? 19.498 -9.493 -20.424 1.00 56.00 109 GLY A C 1
ATOM 846 O O . GLY A 1 109 ? 19.947 -8.421 -20.812 1.00 56.00 109 GLY A O 1
ATOM 847 N N 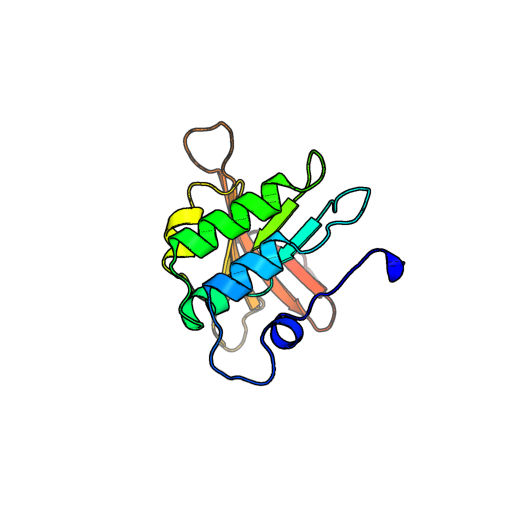. LYS A 1 110 ? 18.487 -9.549 -19.543 1.00 65.44 110 LYS A N 1
ATOM 848 C CA . LYS A 1 110 ? 18.030 -8.355 -18.811 1.00 65.44 110 LYS A CA 1
ATOM 849 C C . LYS A 1 110 ? 18.748 -8.221 -17.470 1.00 65.44 110 LYS A C 1
ATOM 851 O O . LYS A 1 110 ? 18.614 -9.084 -16.611 1.00 65.44 110 LYS A O 1
ATOM 856 N N . ASP A 1 111 ? 19.416 -7.088 -17.280 1.00 77.50 111 ASP A N 1
ATOM 857 C CA . ASP A 1 111 ? 20.164 -6.745 -16.060 1.00 77.50 111 ASP A CA 1
ATOM 858 C C . ASP A 1 111 ? 19.274 -6.239 -14.906 1.00 77.50 111 ASP A C 1
ATOM 860 O O . ASP A 1 111 ? 19.774 -5.772 -13.881 1.00 77.50 111 ASP A O 1
ATOM 864 N N . VAL A 1 112 ? 17.945 -6.280 -15.067 1.00 85.50 112 VAL A N 1
ATOM 865 C CA . VAL A 1 112 ? 16.975 -5.689 -14.132 1.00 85.50 112 VAL A CA 1
ATOM 866 C C . VAL A 1 112 ? 15.755 -6.593 -13.944 1.00 85.50 112 VAL A C 1
ATOM 868 O O . VAL A 1 112 ? 15.290 -7.235 -14.886 1.00 85.50 112 VAL A O 1
ATOM 871 N N . SER A 1 113 ? 15.210 -6.615 -12.727 1.00 88.50 113 SER A N 1
ATOM 872 C CA . SER A 1 113 ? 14.017 -7.383 -12.343 1.00 88.50 113 SER A CA 1
ATOM 873 C C . SER A 1 113 ? 12.710 -6.663 -12.687 1.00 88.50 113 SER A C 1
ATOM 875 O O . SER A 1 113 ? 11.695 -7.302 -12.969 1.00 88.50 113 SER A O 1
ATOM 877 N N . GLY A 1 114 ? 12.703 -5.330 -12.686 1.00 90.69 114 GLY A N 1
ATOM 878 C CA . GLY A 1 114 ? 11.500 -4.570 -13.002 1.00 90.69 114 GLY A CA 1
ATOM 879 C C . GLY A 1 114 ? 11.690 -3.063 -12.997 1.00 90.69 114 GLY A C 1
ATOM 880 O O . GLY A 1 114 ? 12.807 -2.556 -12.893 1.00 90.69 114 GLY A O 1
ATOM 881 N N . LYS A 1 115 ? 10.565 -2.356 -13.116 1.00 91.56 115 LYS A N 1
ATOM 882 C CA . LYS A 1 115 ? 10.472 -0.902 -12.973 1.00 91.56 115 LYS A CA 1
ATOM 883 C C . LYS A 1 115 ? 9.596 -0.517 -11.785 1.00 91.56 115 LYS A C 1
ATOM 885 O O . LYS A 1 115 ? 8.668 -1.241 -11.428 1.00 91.56 115 LYS A O 1
ATOM 890 N N . MET A 1 116 ? 9.893 0.638 -11.215 1.00 94.44 116 MET A N 1
ATOM 891 C CA . MET A 1 116 ? 9.189 1.258 -10.108 1.00 94.44 116 MET A CA 1
ATOM 892 C C . MET A 1 116 ? 8.834 2.690 -10.513 1.00 94.44 116 MET A C 1
ATOM 894 O O 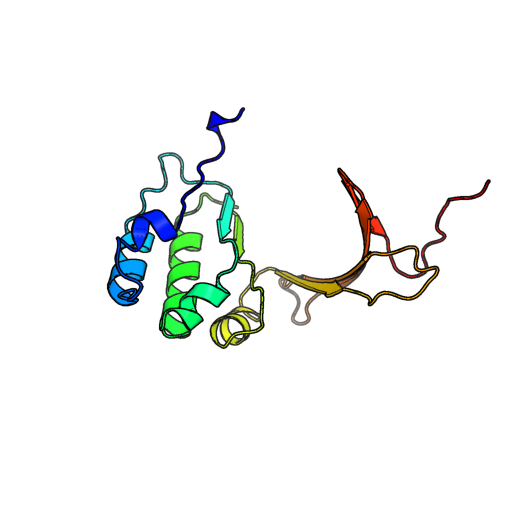. MET A 1 116 ? 9.724 3.495 -10.780 1.00 94.44 116 MET A O 1
ATOM 898 N N . ASP A 1 117 ? 7.542 2.990 -10.573 1.00 94.12 117 ASP A N 1
ATOM 899 C CA . ASP A 1 117 ? 7.015 4.324 -10.852 1.00 94.12 117 ASP A CA 1
ATOM 900 C C . ASP A 1 117 ? 6.548 4.939 -9.516 1.00 94.12 117 ASP A C 1
ATOM 902 O O . ASP A 1 117 ? 5.580 4.477 -8.912 1.00 94.12 117 ASP A O 1
ATOM 906 N N . ILE A 1 118 ? 7.270 5.949 -9.021 1.00 94.56 118 ILE A N 1
ATOM 907 C CA . ILE A 1 118 ? 7.020 6.636 -7.745 1.00 94.56 118 ILE A CA 1
ATOM 908 C C . ILE A 1 118 ? 6.321 7.958 -8.038 1.00 94.56 118 ILE A C 1
ATOM 910 O O . ILE A 1 118 ? 6.887 8.833 -8.689 1.00 94.56 118 ILE A O 1
ATOM 914 N N . ASN A 1 119 ? 5.113 8.121 -7.519 1.00 93.19 119 ASN A N 1
ATOM 915 C CA . ASN A 1 119 ? 4.317 9.334 -7.640 1.00 93.19 119 ASN A CA 1
ATOM 916 C C . ASN A 1 119 ? 4.173 9.947 -6.252 1.00 93.19 119 ASN A C 1
ATOM 918 O O . ASN A 1 119 ? 3.578 9.319 -5.381 1.00 93.19 119 ASN A O 1
ATOM 922 N N . VAL A 1 120 ? 4.704 11.147 -6.039 1.00 92.00 120 VAL A N 1
ATOM 923 C CA . VAL A 1 120 ? 4.590 11.870 -4.766 1.00 92.00 120 VAL A CA 1
ATOM 924 C C . VAL A 1 120 ? 3.578 12.996 -4.932 1.00 92.00 120 VAL A C 1
ATOM 926 O O . VAL A 1 120 ? 3.767 13.899 -5.752 1.00 92.00 120 VAL A O 1
ATOM 929 N N . HIS A 1 121 ? 2.503 12.934 -4.155 1.00 85.38 121 HIS A N 1
ATOM 930 C CA . HIS A 1 121 ? 1.494 13.976 -4.054 1.00 85.38 121 HIS A CA 1
ATOM 931 C C . HIS A 1 121 ? 1.952 14.973 -2.987 1.00 85.38 121 HIS A C 1
ATOM 933 O O . HIS A 1 121 ? 2.056 14.649 -1.810 1.00 85.38 121 HIS A O 1
ATOM 939 N N . GLY A 1 122 ? 2.291 16.187 -3.417 1.00 72.88 122 GLY A N 1
ATOM 940 C CA . GLY A 1 122 ? 2.684 17.276 -2.524 1.00 72.88 122 GLY A CA 1
ATOM 941 C C . GLY A 1 122 ? 1.668 18.414 -2.539 1.00 72.88 122 GLY A C 1
ATOM 942 O O . GLY A 1 122 ? 0.540 18.269 -2.997 1.00 72.88 122 GLY A O 1
ATOM 943 N N . ILE A 1 123 ? 2.108 19.594 -2.104 1.00 70.75 123 ILE A N 1
ATOM 944 C CA . ILE A 1 123 ? 1.313 20.837 -2.155 1.00 70.75 123 ILE A CA 1
ATOM 945 C C . ILE A 1 123 ? 1.079 21.291 -3.613 1.00 70.75 123 ILE A C 1
ATOM 947 O O . ILE A 1 123 ? 0.153 22.046 -3.907 1.00 70.75 123 ILE A O 1
ATOM 951 N N . ALA A 1 124 ? 1.927 20.842 -4.543 1.00 71.62 124 ALA A N 1
ATOM 952 C CA . ALA A 1 124 ? 1.811 21.173 -5.955 1.00 71.62 124 ALA A CA 1
ATOM 953 C C . ALA A 1 124 ? 0.593 20.481 -6.605 1.00 71.62 124 ALA A C 1
ATOM 955 O O . ALA A 1 124 ? 0.314 19.321 -6.305 1.00 71.62 124 ALA A O 1
ATOM 956 N N . PRO A 1 125 ? -0.098 21.145 -7.552 1.00 71.06 125 PRO A N 1
ATOM 957 C CA . PRO A 1 125 ? -1.298 20.603 -8.197 1.00 71.06 125 PRO A CA 1
ATOM 958 C C . PRO A 1 125 ? -1.031 19.366 -9.068 1.00 71.06 125 PRO A C 1
ATOM 960 O O . PRO A 1 125 ? -1.964 18.640 -9.404 1.00 71.06 125 PRO A O 1
ATOM 963 N N . THR A 1 126 ? 0.224 19.121 -9.446 1.00 76.94 126 THR A N 1
ATOM 964 C CA . THR A 1 126 ? 0.647 17.952 -10.221 1.00 76.94 126 THR A CA 1
ATOM 965 C C . THR A 1 126 ? 1.621 17.102 -9.404 1.00 76.94 126 THR A C 1
ATOM 967 O O . THR A 1 126 ? 2.599 17.664 -8.901 1.00 76.94 126 THR A O 1
ATOM 970 N N . PRO A 1 127 ? 1.412 15.777 -9.302 1.00 80.31 127 PRO A N 1
ATOM 971 C CA . PRO A 1 127 ? 2.328 14.887 -8.595 1.00 80.31 127 PRO A CA 1
ATOM 972 C C . PRO A 1 127 ? 3.721 14.888 -9.227 1.00 80.31 127 PRO A C 1
ATOM 974 O O . PRO A 1 127 ? 3.860 14.891 -10.454 1.00 80.31 127 PRO A O 1
ATOM 977 N N . THR A 1 128 ? 4.760 14.818 -8.398 1.00 88.00 128 THR A N 1
ATOM 978 C CA . THR A 1 128 ? 6.123 14.580 -8.885 1.00 88.00 128 THR A CA 1
ATOM 979 C C . THR A 1 128 ? 6.267 13.097 -9.193 1.00 88.00 128 THR A C 1
ATOM 981 O O . THR A 1 128 ? 6.047 12.263 -8.317 1.00 88.00 128 THR A O 1
ATOM 984 N N . THR A 1 129 ? 6.634 12.766 -10.431 1.00 89.38 129 THR A N 1
ATOM 985 C CA . THR A 1 129 ? 6.816 11.377 -10.872 1.00 89.38 129 THR A CA 1
ATOM 986 C C . THR A 1 129 ? 8.296 11.072 -11.073 1.00 89.38 129 THR A C 1
ATOM 988 O O . THR A 1 129 ? 8.974 11.768 -11.827 1.00 89.38 129 THR A O 1
ATOM 991 N N . SER A 1 130 ? 8.775 10.004 -10.441 1.00 92.62 130 SER A N 1
ATOM 992 C CA . SER A 1 130 ? 10.123 9.460 -10.609 1.00 92.62 130 SER A CA 1
ATOM 993 C C . SER A 1 130 ? 10.034 8.009 -11.054 1.00 92.62 130 SER A C 1
ATOM 995 O O . SER A 1 130 ? 9.308 7.219 -10.457 1.00 92.62 130 SER A O 1
ATOM 997 N N . GLN A 1 131 ? 10.801 7.640 -12.074 1.00 92.56 131 GLN A N 1
ATOM 998 C CA . GLN A 1 131 ? 10.897 6.259 -12.535 1.00 92.56 131 GLN A CA 1
ATOM 999 C C . GLN A 1 131 ? 12.261 5.681 -12.174 1.00 92.56 131 GLN A C 1
ATOM 1001 O O . GLN A 1 131 ? 13.294 6.302 -12.426 1.00 92.56 131 GLN A O 1
ATOM 1006 N N . LEU A 1 132 ? 12.256 4.473 -11.618 1.00 92.69 132 LEU A N 1
ATOM 1007 C CA . LEU A 1 132 ? 13.442 3.687 -11.305 1.00 92.69 132 LEU A CA 1
ATOM 1008 C C . LEU A 1 132 ? 13.336 2.313 -11.969 1.00 92.69 132 LEU A C 1
ATOM 1010 O O . LEU A 1 132 ? 12.249 1.763 -12.137 1.00 92.69 132 LEU A O 1
ATOM 1014 N N . LEU A 1 133 ? 14.473 1.731 -12.321 1.00 91.44 133 LEU A N 1
ATOM 1015 C CA . LEU A 1 133 ? 14.598 0.296 -12.557 1.00 91.44 133 LEU A CA 1
ATOM 1016 C C . LEU A 1 133 ? 15.142 -0.342 -11.281 1.00 91.44 133 LEU A C 1
ATOM 1018 O O . LEU A 1 133 ? 15.896 0.301 -10.550 1.00 91.44 133 LEU A O 1
ATOM 1022 N N . PHE A 1 134 ? 14.780 -1.592 -11.009 1.00 91.25 134 PHE A N 1
ATOM 1023 C CA . PHE A 1 134 ? 15.321 -2.325 -9.869 1.00 91.25 134 PHE A CA 1
ATOM 1024 C C . PHE A 1 134 ? 15.787 -3.726 -10.250 1.00 91.25 134 PHE A C 1
ATOM 1026 O O . PHE A 1 134 ? 15.231 -4.359 -11.147 1.00 91.25 134 PHE A O 1
ATOM 1033 N N . LEU A 1 135 ? 16.800 -4.213 -9.537 1.00 90.44 135 LEU A N 1
ATOM 1034 C CA . LEU A 1 135 ? 17.296 -5.584 -9.585 1.00 90.44 135 LEU A CA 1
ATOM 1035 C C . LEU A 1 135 ? 17.201 -6.189 -8.186 1.00 90.44 135 LEU A C 1
ATOM 1037 O O . LEU A 1 135 ? 17.795 -5.678 -7.232 1.00 90.44 135 LEU A O 1
ATOM 1041 N N . THR A 1 136 ? 16.466 -7.288 -8.085 1.00 89.56 136 THR A N 1
ATOM 1042 C CA . THR A 1 136 ? 16.377 -8.118 -6.888 1.00 89.56 136 THR A CA 1
ATOM 1043 C C . THR A 1 136 ? 17.490 -9.158 -6.941 1.00 89.56 136 THR A C 1
ATOM 1045 O O . THR A 1 136 ? 17.527 -9.983 -7.850 1.00 89.56 136 THR A O 1
ATOM 1048 N N . GLY A 1 137 ? 18.404 -9.110 -5.977 1.00 86.69 137 GLY A N 1
ATOM 1049 C CA . GLY A 1 137 ? 19.346 -10.191 -5.690 1.00 86.69 137 GLY A CA 1
ATOM 1050 C C . GLY A 1 137 ? 18.939 -10.951 -4.428 1.00 86.69 137 GLY A C 1
ATOM 1051 O O . GLY A 1 137 ? 17.969 -10.592 -3.766 1.00 86.69 137 GLY A O 1
ATOM 1052 N N . ASP A 1 138 ? 19.729 -11.951 -4.043 1.00 87.31 138 ASP A N 1
ATOM 1053 C CA . ASP A 1 138 ? 19.388 -12.880 -2.951 1.00 87.31 138 ASP A CA 1
ATOM 1054 C C . ASP A 1 138 ? 19.137 -12.212 -1.589 1.00 87.31 138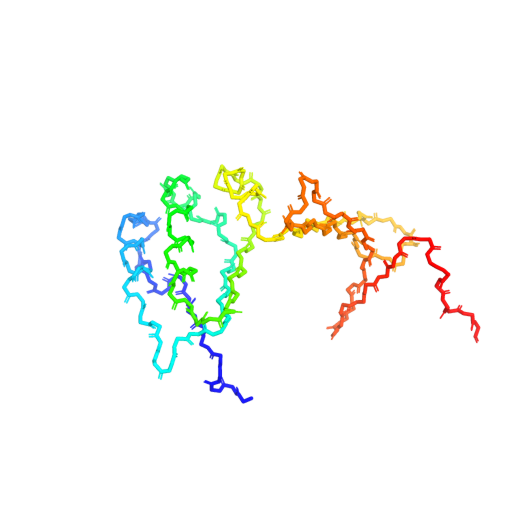 ASP A C 1
ATOM 1056 O O . ASP A 1 138 ? 18.410 -12.744 -0.753 1.00 87.31 138 ASP A O 1
ATOM 1060 N N . ARG A 1 139 ? 19.780 -11.067 -1.327 1.00 91.31 139 ARG A N 1
ATOM 1061 C CA . ARG A 1 139 ? 19.725 -10.359 -0.031 1.00 91.31 139 ARG A CA 1
ATOM 1062 C C . ARG A 1 139 ? 19.615 -8.843 -0.163 1.00 91.31 139 ARG A C 1
ATOM 1064 O O . ARG A 1 139 ? 19.811 -8.122 0.810 1.00 91.31 139 ARG A O 1
ATOM 1071 N N . SER A 1 140 ? 19.380 -8.340 -1.371 1.00 90.00 140 SER A N 1
ATOM 1072 C CA . SER A 1 140 ? 19.374 -6.901 -1.628 1.00 90.00 140 SER A CA 1
ATOM 1073 C C . SER A 1 140 ? 18.501 -6.555 -2.815 1.00 90.00 140 SER A C 1
ATOM 1075 O O . SER A 1 140 ? 18.506 -7.274 -3.812 1.00 90.00 140 SER A O 1
ATOM 1077 N N . ILE A 1 141 ? 17.868 -5.392 -2.752 1.00 91.44 141 ILE A N 1
ATOM 1078 C CA . ILE A 1 141 ? 17.224 -4.758 -3.897 1.00 91.44 141 ILE A CA 1
ATOM 1079 C C . ILE A 1 141 ? 18.036 -3.508 -4.233 1.00 91.44 141 ILE A C 1
ATOM 1081 O O . ILE A 1 141 ? 18.307 -2.689 -3.356 1.00 91.44 141 ILE A O 1
ATOM 1085 N N . LYS A 1 142 ? 18.467 -3.382 -5.490 1.00 91.44 142 LYS A N 1
ATOM 1086 C CA . LYS A 1 142 ? 19.171 -2.196 -5.999 1.00 91.44 142 LYS A CA 1
ATOM 1087 C C . LYS A 1 142 ? 18.252 -1.444 -6.946 1.00 91.44 142 LYS A C 1
ATOM 1089 O O . LYS A 1 142 ? 17.691 -2.074 -7.836 1.00 91.44 142 LYS A O 1
ATOM 1094 N N . CYS A 1 143 ? 18.150 -0.129 -6.782 1.00 90.88 143 CYS A N 1
ATOM 1095 C CA . CYS A 1 143 ? 17.368 0.747 -7.653 1.00 90.88 143 CYS A CA 1
ATOM 1096 C C . CYS A 1 143 ? 18.289 1.728 -8.390 1.00 90.88 143 CYS A C 1
ATOM 1098 O O . CYS A 1 143 ? 19.258 2.220 -7.811 1.00 90.88 143 CYS A O 1
ATOM 1100 N N . PHE A 1 144 ? 17.990 2.030 -9.651 1.00 89.44 144 PHE A N 1
ATOM 1101 C CA . PHE A 1 144 ? 18.785 2.927 -10.496 1.00 89.44 144 PHE A CA 1
ATOM 1102 C C . PHE A 1 144 ? 17.885 3.711 -11.457 1.00 89.44 144 PHE A C 1
ATOM 1104 O O . PHE A 1 144 ? 16.837 3.227 -11.887 1.00 89.44 144 PHE A O 1
ATOM 1111 N N . TYR A 1 145 ? 18.295 4.934 -11.797 1.00 88.62 145 TYR A N 1
ATOM 1112 C CA . TYR A 1 145 ? 17.580 5.758 -12.771 1.00 88.62 145 TYR A CA 1
ATOM 1113 C C . TYR A 1 145 ? 17.739 5.183 -14.189 1.00 88.62 145 TYR A C 1
ATOM 1115 O O . TYR A 1 145 ? 18.859 4.827 -14.573 1.00 88.62 145 TYR A O 1
ATOM 1123 N N . PRO A 1 146 ? 16.662 5.116 -14.993 1.00 81.56 146 PRO A N 1
ATOM 1124 C CA . PRO A 1 146 ? 16.757 4.743 -16.399 1.00 81.56 146 PRO A CA 1
ATOM 1125 C C . PRO A 1 146 ? 17.737 5.661 -17.143 1.00 81.56 146 PRO A C 1
ATOM 1127 O O . PRO A 1 146 ? 17.665 6.881 -17.019 1.00 81.56 146 PRO A O 1
ATOM 1130 N N . GLY A 1 147 ? 18.662 5.082 -17.913 1.00 71.62 147 GLY A N 1
ATOM 1131 C CA . GLY A 1 147 ? 19.640 5.846 -18.698 1.00 71.62 147 GLY A CA 1
ATOM 1132 C C . GLY A 1 147 ? 20.800 6.449 -17.896 1.00 71.62 147 GLY A C 1
ATOM 1133 O O . GLY A 1 147 ? 21.655 7.110 -18.481 1.00 71.62 147 GLY A O 1
ATOM 1134 N N . GLY A 1 148 ? 20.876 6.210 -16.583 1.00 58.06 148 GLY A N 1
ATOM 1135 C CA . GLY A 1 148 ? 22.103 6.453 -15.831 1.00 58.06 148 GLY A CA 1
ATOM 1136 C C . GLY A 1 148 ? 23.183 5.474 -16.285 1.00 58.06 148 GLY A C 1
ATOM 1137 O O . GLY A 1 148 ? 22.910 4.280 -16.399 1.00 58.06 148 GLY A O 1
ATOM 1138 N N . ASN A 1 149 ? 24.399 5.963 -16.545 1.00 46.59 149 ASN A N 1
ATOM 1139 C CA . ASN A 1 149 ? 25.550 5.099 -16.800 1.00 46.59 149 ASN A CA 1
ATOM 1140 C C . ASN A 1 149 ? 25.675 4.115 -15.633 1.00 46.59 149 ASN A C 1
ATOM 1142 O O . ASN A 1 149 ? 26.054 4.492 -14.524 1.00 46.59 149 ASN A O 1
ATOM 1146 N N . SER A 1 150 ? 25.339 2.852 -15.876 1.00 47.72 150 SER A N 1
ATOM 1147 C CA . SER A 1 150 ? 25.703 1.750 -15.006 1.00 47.72 150 SER A CA 1
ATOM 1148 C C . SER A 1 150 ? 27.227 1.721 -14.955 1.00 47.72 150 SER A C 1
ATOM 1150 O O . SER A 1 150 ? 27.874 1.221 -15.873 1.00 47.72 150 SER A O 1
ATOM 1152 N N . PHE A 1 151 ? 27.808 2.312 -13.909 1.00 47.03 151 PHE A N 1
ATOM 1153 C CA . PHE A 1 151 ? 29.224 2.186 -13.574 1.00 47.03 151 PHE A CA 1
ATOM 1154 C C . PHE A 1 151 ? 29.496 0.747 -13.112 1.00 47.03 151 PHE A C 1
ATOM 1156 O O . PHE A 1 151 ? 29.692 0.461 -11.937 1.00 47.03 151 PHE A O 1
ATOM 1163 N N . LEU A 1 152 ? 29.466 -0.168 -14.072 1.00 44.38 152 LEU A N 1
ATOM 1164 C CA . LEU A 1 152 ? 30.248 -1.393 -14.080 1.00 44.38 152 LEU A CA 1
ATOM 1165 C C . LEU A 1 152 ? 31.202 -1.272 -15.270 1.00 44.38 152 LEU A C 1
ATOM 1167 O O . LEU A 1 152 ? 31.123 -2.002 -16.251 1.00 44.38 152 LEU A O 1
ATOM 1171 N N . SER A 1 153 ? 32.063 -0.257 -15.218 1.00 33.09 153 SER A N 1
ATOM 1172 C CA . SER A 1 153 ? 33.276 -0.232 -16.023 1.00 33.09 153 SER A CA 1
ATOM 1173 C C . SER A 1 153 ? 34.309 -1.117 -15.329 1.00 33.09 153 SER A C 1
ATOM 1175 O O . SER A 1 153 ? 34.780 -0.723 -14.265 1.00 33.09 153 SER A O 1
ATOM 1177 N N . ALA A 1 154 ? 34.576 -2.267 -15.960 1.00 35.12 154 ALA A N 1
ATOM 1178 C CA . ALA A 1 154 ? 35.765 -3.132 -15.896 1.00 35.12 154 ALA A CA 1
ATOM 1179 C C . ALA A 1 154 ? 36.395 -3.430 -14.523 1.00 35.12 154 ALA A C 1
ATOM 1181 O O . ALA A 1 154 ? 37.035 -2.532 -13.937 1.00 35.12 154 ALA A O 1
#

Sequence (154 aa):
DPSLITVLELDSLLGDGFRVDADNLVKVLNELPFGDPPPSLVIFDDVSVLERLGMQPYSVVCLLFRMYSRLENDGLLLATFSMKTKAYSMLITKVDFNIDITPIGLGYGKDVSGKMDINVHGIAPTPTTSQLLFLTGDRSIKCFYPGGNSFLSA

Foldseek 3Di:
DVVLDDDDDLVVVQPPDPQRPLVSSLVCLLVPDQDVVGALEDEADALVVSVVSVHDLVSSLVSQVSSVVNHPVNGDYHYDHPDCDPNNVVCCLVDQKDKDWDADDDDPPDPFGTKIWIWGDDPDPGTDIAIWTWHDDPPDIDIDHPPPPPPPDD

Organism: Necator americanus (NCBI:txid51031)

Radius of gyration: 18.68 Å; chains: 1; bounding box: 54×43×46 Å

pLDDT: mean 82.84, std 14.01, range [33.09, 96.62]

Secondary structure (DSSP, 8-state):
-GGG-----HHHHH-S-S---HHHHHHHHHH----SSPPSEEEES-THHHHHTT--HHHHHHHHHHHHTTSPTT-EEEE--SS--HHHHHHTTTSSEEEEEEE----TT-S-SEEEEEEE--SSSS-EEEEEEEEEETTEEEEE-TT-------